Protein AF-A0A257A9F9-F1 (afdb_monomer)

Solvent-accessible surface area (backbone atoms only — not comparable to full-atom values): 8308 Å² total; per-residue (Å²): 106,74,72,60,41,47,51,29,31,54,51,18,22,45,55,13,25,46,51,36,45,37,49,52,57,56,34,72,83,46,56,71,70,56,33,52,50,53,44,54,56,48,32,52,50,51,12,49,51,42,18,52,52,44,38,58,54,46,48,53,54,50,52,53,51,47,53,56,49,24,63,77,64,76,43,86,50,80,89,34,73,66,45,52,51,50,56,50,52,43,53,54,39,18,49,33,15,18,54,24,8,38,53,25,21,46,56,29,46,55,43,40,76,69,44,61,86,72,57,8,60,56,49,15,51,53,46,30,45,50,50,28,28,51,51,20,37,69,71,31,92,91,47,22,68,65,38,11,51,51,40,29,49,50,41,52,50,46,42,50,52,39,45,57,53,55,72,76,108

Nearest PDB structures (foldseek):
  3zcj-assembly4_D  TM=2.666E-01  e=5.165E+00  Helicobacter pylori 26695

Secondary structure (DSSP, 8-state):
-HHHHHHHHHHHHHHHHHHHHHHHHHGGGS-HHHHHHHHHHHHHHHHHHHHHHHHHHHHHHHHHHHHHHHHHHTS--TTSHHHHHHHHHHHHHHHHHHHHHHHHHHHHHHHHHHSPTTHHHHHHHHHHHHHHHHHHHHH-SSSHHHHHHHHHHHHHHHHHHHHHHHHH-

Radius of gyration: 19.3 Å; Cα contacts (8 Å, |Δi|>4): 207; chains: 1; bounding box: 48×34×56 Å

Structure (mmCIF, N/CA/C/O backbone):
data_AF-A0A257A9F9-F1
#
_entry.id   AF-A0A257A9F9-F1
#
loop_
_atom_site.group_PDB
_atom_site.id
_atom_site.type_symbol
_atom_site.label_atom_id
_atom_site.label_alt_id
_atom_site.label_comp_id
_atom_site.label_asym_id
_atom_site.label_entity_id
_atom_site.label_seq_id
_atom_site.pdbx_PDB_ins_code
_atom_site.Cartn_x
_atom_site.Cartn_y
_atom_site.Cartn_z
_atom_site.occupancy
_atom_site.B_iso_or_equiv
_atom_site.auth_seq_id
_atom_site.auth_comp_id
_atom_site.auth_asym_id
_atom_site.auth_atom_id
_atom_site.pdbx_PDB_model_num
ATOM 1 N N . MET A 1 1 ? -8.512 -9.179 16.499 1.00 58.72 1 MET A N 1
ATOM 2 C CA . MET A 1 1 ? -7.277 -8.373 16.368 1.00 58.72 1 M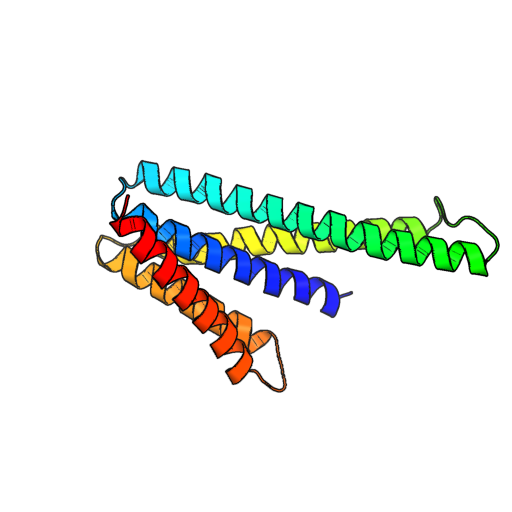ET A CA 1
ATOM 3 C C . MET A 1 1 ? -6.327 -8.886 15.285 1.00 58.72 1 MET A C 1
ATOM 5 O O . MET A 1 1 ? -6.214 -8.193 14.289 1.00 58.72 1 MET A O 1
ATOM 9 N N . ARG A 1 2 ? -5.688 -10.071 15.390 1.00 63.53 2 ARG A N 1
ATOM 10 C CA . ARG A 1 2 ? -4.713 -10.537 14.365 1.00 63.53 2 ARG A CA 1
ATOM 11 C C . ARG A 1 2 ? -5.287 -10.593 12.937 1.00 63.53 2 ARG A C 1
ATOM 13 O O . ARG A 1 2 ? -4.683 -10.047 12.025 1.00 63.53 2 ARG A O 1
ATOM 20 N N . HIS A 1 3 ? -6.479 -11.167 12.759 1.00 73.56 3 HIS A N 1
ATOM 21 C CA . HIS A 1 3 ? -7.143 -11.221 11.446 1.00 73.56 3 HIS A CA 1
ATOM 22 C C . HIS A 1 3 ? -7.585 -9.851 10.911 1.00 73.56 3 HIS A C 1
ATOM 24 O O . HIS A 1 3 ? -7.575 -9.635 9.706 1.00 73.56 3 HIS A O 1
ATOM 30 N N . GLU A 1 4 ? -7.945 -8.921 11.797 1.00 80.69 4 GLU A N 1
ATOM 31 C CA . GLU A 1 4 ? -8.391 -7.579 11.404 1.00 80.69 4 GLU A CA 1
ATOM 32 C C . GLU A 1 4 ? -7.206 -6.740 10.930 1.00 80.69 4 GLU A C 1
ATOM 34 O O . GLU A 1 4 ? -7.295 -6.108 9.891 1.00 80.69 4 GLU A O 1
ATOM 39 N N . VAL A 1 5 ? -6.074 -6.788 11.641 1.00 88.12 5 VAL A N 1
ATOM 40 C CA . VAL A 1 5 ? -4.847 -6.078 11.245 1.00 88.12 5 VAL A CA 1
ATOM 41 C C . VAL A 1 5 ? -4.277 -6.655 9.949 1.00 88.12 5 VAL A C 1
ATOM 43 O O . VAL A 1 5 ? -3.892 -5.895 9.067 1.00 88.12 5 VAL A O 1
ATOM 46 N N . LEU A 1 6 ? -4.298 -7.984 9.786 1.00 88.75 6 LEU A N 1
ATOM 47 C CA . LEU A 1 6 ? -3.850 -8.640 8.555 1.00 88.75 6 LEU A CA 1
ATOM 48 C C . LEU A 1 6 ? -4.618 -8.146 7.321 1.00 88.75 6 LEU A C 1
ATOM 50 O O . LEU A 1 6 ? -4.018 -7.967 6.268 1.00 88.75 6 LEU A O 1
ATOM 54 N N . ARG A 1 7 ? -5.924 -7.875 7.454 1.00 90.31 7 ARG A N 1
ATOM 55 C CA . ARG A 1 7 ? -6.722 -7.291 6.369 1.00 90.31 7 ARG A CA 1
ATOM 56 C C . ARG A 1 7 ? -6.163 -5.937 5.923 1.00 90.31 7 ARG A C 1
ATOM 58 O O . ARG A 1 7 ? -6.025 -5.731 4.724 1.00 90.31 7 ARG A O 1
ATOM 65 N N . TYR A 1 8 ? -5.828 -5.045 6.857 1.00 92.62 8 TYR A N 1
ATOM 66 C CA . TYR A 1 8 ? -5.242 -3.739 6.520 1.00 92.62 8 TYR A CA 1
ATOM 67 C C . TYR A 1 8 ? -3.855 -3.869 5.901 1.00 92.62 8 TYR A C 1
ATOM 69 O O . TYR A 1 8 ? -3.547 -3.119 4.988 1.00 92.62 8 TYR A O 1
ATOM 77 N N . ILE A 1 9 ? -3.055 -4.842 6.348 1.00 94.44 9 ILE A N 1
ATOM 78 C CA . ILE A 1 9 ? -1.737 -5.107 5.758 1.00 94.44 9 ILE A CA 1
ATOM 79 C C . ILE A 1 9 ? -1.878 -5.561 4.302 1.00 94.44 9 ILE A C 1
ATOM 81 O O . ILE A 1 9 ? -1.203 -5.043 3.424 1.00 94.44 9 ILE A O 1
ATOM 85 N N . ILE A 1 10 ? -2.761 -6.524 4.038 1.00 93.25 10 ILE A N 1
ATOM 86 C CA . ILE A 1 10 ? -2.976 -7.072 2.693 1.00 93.25 10 ILE A CA 1
ATOM 87 C C . ILE A 1 10 ? -3.521 -6.001 1.744 1.00 93.25 10 ILE A C 1
ATOM 89 O O . ILE A 1 10 ? -3.028 -5.864 0.624 1.00 93.25 10 ILE A O 1
ATOM 93 N N . LEU A 1 11 ? -4.538 -5.252 2.187 1.00 92.19 11 LEU A N 1
ATOM 94 C CA . LEU A 1 11 ? -5.128 -4.178 1.389 1.00 92.19 11 LEU A CA 1
ATOM 95 C C . LEU A 1 11 ? -4.102 -3.079 1.131 1.00 92.19 11 LEU A C 1
ATOM 97 O O . LEU A 1 11 ? -3.832 -2.772 -0.025 1.00 92.19 11 LEU A O 1
ATOM 101 N N . GLY A 1 12 ? -3.450 -2.579 2.182 1.00 95.38 12 GLY A N 1
ATOM 102 C CA . GLY A 1 12 ? -2.485 -1.503 2.034 1.00 95.38 12 GLY A CA 1
ATOM 103 C C . GLY A 1 12 ? -1.294 -1.891 1.170 1.00 95.38 12 GLY A C 1
ATOM 104 O O . GLY A 1 12 ? -0.930 -1.118 0.289 1.00 95.38 12 GLY A O 1
ATOM 105 N N . MET A 1 13 ? -0.749 -3.099 1.325 1.00 95.75 13 MET A N 1
ATOM 106 C CA . MET A 1 13 ? 0.324 -3.601 0.463 1.00 95.75 13 MET A CA 1
ATOM 107 C C . MET A 1 13 ? -0.090 -3.649 -1.008 1.00 95.75 13 MET A C 1
ATOM 109 O O . MET A 1 13 ? 0.682 -3.244 -1.872 1.00 95.75 13 MET A O 1
ATOM 113 N N . SER A 1 14 ? -1.314 -4.092 -1.290 1.00 94.81 14 SER A N 1
ATOM 114 C CA . SER A 1 14 ? -1.828 -4.158 -2.660 1.00 94.81 14 SER A CA 1
ATOM 115 C C . SER A 1 14 ? -2.004 -2.768 -3.263 1.00 94.81 14 SER A C 1
ATOM 117 O O . SER A 1 14 ? -1.554 -2.542 -4.382 1.00 94.81 14 SER A O 1
ATO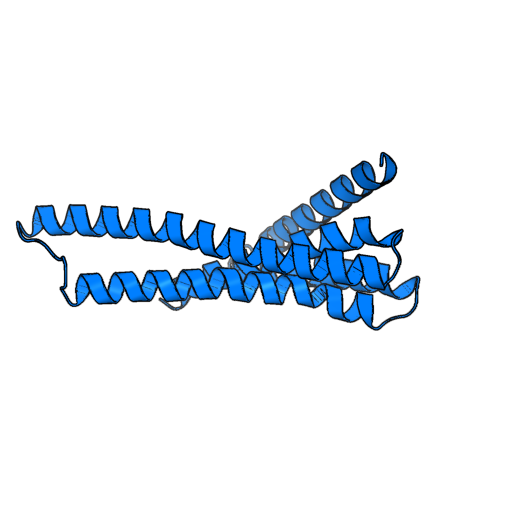M 119 N N . ASP A 1 15 ? -2.569 -1.826 -2.504 1.00 94.19 15 ASP A N 1
ATOM 120 C CA . ASP A 1 15 ? -2.723 -0.431 -2.932 1.00 94.19 15 ASP A CA 1
ATOM 121 C C . ASP A 1 15 ? -1.362 0.211 -3.225 1.00 94.19 15 ASP A C 1
ATOM 123 O O . ASP A 1 15 ? -1.190 0.887 -4.237 1.00 94.19 15 ASP A O 1
ATOM 127 N N . GLY A 1 16 ? -0.368 -0.056 -2.371 1.00 95.56 16 GLY A N 1
ATOM 128 C CA . GLY A 1 16 ? 1.000 0.421 -2.555 1.00 95.56 16 GLY A CA 1
ATOM 129 C C . GLY A 1 16 ? 1.626 -0.092 -3.847 1.00 95.56 16 GLY A C 1
ATOM 130 O O . GLY A 1 16 ? 2.192 0.691 -4.607 1.00 95.56 16 GLY A O 1
ATOM 131 N N . VAL A 1 17 ? 1.488 -1.392 -4.125 1.00 96.06 17 VAL A N 1
ATOM 132 C CA . VAL A 1 17 ? 2.017 -2.000 -5.355 1.00 96.06 17 VAL A CA 1
ATOM 133 C C . VAL A 1 17 ? 1.290 -1.479 -6.596 1.00 96.06 17 VAL A C 1
ATOM 135 O O . VAL A 1 17 ? 1.946 -1.187 -7.592 1.00 96.06 17 VAL A O 1
ATOM 138 N N . LEU A 1 18 ? -0.040 -1.329 -6.550 1.00 94.75 18 LEU A N 1
ATOM 139 C CA . LEU A 1 18 ? -0.820 -0.756 -7.655 1.00 94.75 18 LEU A CA 1
ATOM 140 C C . LEU A 1 18 ? -0.374 0.674 -7.967 1.00 94.75 18 LEU A C 1
ATOM 142 O O . LEU A 1 18 ? -0.158 1.018 -9.128 1.00 94.75 18 LEU A O 1
ATOM 146 N N . PHE A 1 19 ? -0.192 1.488 -6.929 1.00 93.75 19 PHE A N 1
ATOM 147 C CA . PHE A 1 19 ? 0.248 2.868 -7.074 1.00 93.75 19 PHE A CA 1
ATOM 148 C C . PHE A 1 19 ? 1.675 2.952 -7.638 1.00 93.75 19 PHE A C 1
ATOM 150 O O . PHE A 1 19 ? 1.925 3.690 -8.590 1.00 93.75 19 PHE A O 1
ATOM 157 N N . ALA A 1 20 ? 2.597 2.140 -7.113 1.00 92.69 20 ALA A N 1
ATOM 158 C CA . ALA A 1 20 ? 3.963 2.026 -7.624 1.00 92.69 20 ALA A CA 1
ATOM 159 C C . ALA A 1 20 ? 4.018 1.585 -9.091 1.00 92.69 20 ALA A C 1
ATOM 161 O O . ALA A 1 20 ? 4.798 2.129 -9.864 1.00 92.69 20 ALA A O 1
ATOM 162 N N . LEU A 1 21 ? 3.179 0.629 -9.489 1.00 92.31 21 LEU A N 1
ATOM 163 C CA . LEU A 1 21 ? 3.090 0.168 -10.872 1.00 92.31 21 LEU A CA 1
ATOM 164 C C . LEU A 1 21 ? 2.612 1.283 -11.815 1.00 92.31 21 LEU A C 1
ATOM 166 O O . LEU A 1 21 ? 3.160 1.419 -12.907 1.00 92.31 21 LEU A O 1
ATOM 170 N N . GLY A 1 22 ? 1.664 2.119 -11.378 1.00 90.88 22 GLY A N 1
ATOM 171 C CA . GLY A 1 22 ? 1.269 3.320 -12.114 1.00 90.88 22 GLY A CA 1
ATOM 172 C C . GLY A 1 22 ? 2.432 4.302 -12.292 1.00 90.88 22 GLY A C 1
ATOM 173 O O . GLY A 1 22 ? 2.740 4.690 -13.416 1.00 90.88 22 GLY A O 1
ATOM 174 N N . ILE A 1 23 ? 3.132 4.656 -11.205 1.00 90.25 23 ILE A N 1
ATOM 175 C CA . ILE A 1 23 ? 4.295 5.559 -11.286 1.00 90.25 23 ILE A CA 1
ATOM 176 C C . ILE A 1 23 ? 5.354 4.994 -12.231 1.00 90.25 23 ILE A C 1
ATOM 178 O O . ILE A 1 23 ? 5.835 5.720 -13.096 1.00 90.25 23 ILE A O 1
ATOM 182 N N . LEU A 1 24 ? 5.691 3.707 -12.089 1.00 88.94 24 LEU A N 1
ATOM 183 C CA . LEU A 1 24 ? 6.740 3.052 -12.867 1.00 88.94 24 LEU A CA 1
ATOM 184 C C . LEU A 1 24 ? 6.535 3.277 -14.364 1.00 88.94 24 LEU A C 1
ATOM 186 O O . LEU A 1 24 ? 7.468 3.695 -15.045 1.00 88.94 24 LEU A O 1
ATOM 190 N N . LEU A 1 25 ? 5.308 3.076 -14.845 1.00 88.25 25 LEU A N 1
ATOM 191 C CA . LEU A 1 25 ? 4.957 3.220 -16.256 1.00 88.25 25 LEU A CA 1
ATOM 192 C C . LEU A 1 25 ? 5.053 4.658 -16.763 1.00 88.25 25 LEU A C 1
ATOM 194 O O . LEU A 1 25 ? 5.504 4.861 -17.886 1.00 88.25 25 LEU A O 1
ATOM 198 N N . VAL A 1 26 ? 4.687 5.648 -15.945 1.00 84.75 26 VAL A N 1
ATOM 199 C CA . VAL A 1 26 ? 4.846 7.070 -16.305 1.00 84.75 26 VAL A CA 1
ATOM 200 C C . VAL A 1 26 ? 6.323 7.462 -16.322 1.00 84.75 26 VAL A C 1
ATOM 202 O O . VAL A 1 26 ? 6.778 8.180 -17.207 1.00 84.75 26 VAL A O 1
ATOM 205 N N . THR A 1 27 ? 7.102 6.963 -15.363 1.00 84.81 27 THR A N 1
ATOM 206 C CA . THR A 1 27 ? 8.508 7.350 -15.191 1.00 84.81 27 THR A CA 1
ATOM 207 C C . THR A 1 27 ? 9.471 6.712 -16.193 1.00 84.81 27 THR A C 1
ATOM 209 O O . THR A 1 27 ? 10.658 7.026 -16.158 1.00 84.81 27 THR A O 1
ATOM 212 N N . LEU A 1 28 ? 8.996 5.855 -17.107 1.00 81.06 28 LEU A N 1
ATOM 213 C CA . LEU A 1 28 ? 9.829 5.248 -18.156 1.00 81.06 28 LEU A CA 1
ATOM 214 C C . LEU A 1 28 ? 10.494 6.285 -19.069 1.00 81.06 28 LEU A C 1
ATOM 216 O O . LEU A 1 28 ? 11.580 6.031 -19.582 1.00 81.06 28 LEU A O 1
ATOM 220 N N . SER A 1 29 ? 9.851 7.438 -19.247 1.00 78.88 29 SER A N 1
ATOM 221 C CA . SER A 1 29 ? 10.334 8.537 -20.089 1.00 78.88 29 SER A CA 1
ATOM 222 C C . SER A 1 29 ? 11.088 9.615 -19.300 1.00 78.88 29 SER A C 1
ATOM 224 O O . SER A 1 29 ? 11.487 10.623 -19.876 1.00 78.88 29 SER A O 1
ATOM 226 N N . PHE A 1 30 ? 11.240 9.455 -17.980 1.00 83.06 30 PHE A N 1
ATOM 227 C CA . PHE A 1 30 ? 11.808 10.478 -17.096 1.00 83.06 30 PHE A CA 1
ATOM 228 C C . PHE A 1 30 ? 13.295 10.237 -16.837 1.00 83.06 30 PHE A C 1
ATOM 230 O O . PHE A 1 30 ? 13.793 9.112 -16.923 1.00 83.06 30 PHE A O 1
ATOM 237 N N . SER A 1 31 ? 14.012 11.290 -16.432 1.00 84.88 31 SER A N 1
ATOM 238 C CA . SER A 1 31 ? 15.340 11.105 -15.846 1.00 84.88 31 SER A CA 1
ATOM 239 C C . SER A 1 31 ? 15.244 10.349 -14.513 1.00 84.88 31 SER A C 1
ATOM 241 O O . SER A 1 31 ? 14.234 10.404 -13.806 1.00 84.88 31 SER A O 1
ATOM 243 N N . VAL A 1 32 ? 16.328 9.677 -14.108 1.00 82.00 32 VAL A N 1
ATOM 244 C CA . VAL A 1 32 ? 16.370 8.913 -12.845 1.00 82.00 32 VAL A CA 1
ATOM 245 C C . VAL A 1 32 ? 16.003 9.790 -11.642 1.00 82.00 32 VAL A C 1
ATOM 247 O O . VAL A 1 32 ? 15.269 9.358 -10.755 1.00 82.00 32 VAL A O 1
ATOM 250 N N . GLN A 1 33 ? 16.469 11.041 -11.611 1.00 85.19 33 GLN A N 1
ATOM 251 C CA . GLN A 1 33 ? 16.206 11.946 -10.493 1.00 85.19 33 GLN A CA 1
ATOM 252 C C . GLN A 1 33 ? 14.728 12.358 -10.411 1.00 85.19 33 GLN A C 1
ATOM 254 O O . GLN A 1 33 ? 14.176 12.456 -9.313 1.00 85.19 33 GLN A O 1
ATOM 259 N N . GLU A 1 34 ? 14.078 12.588 -11.551 1.00 88.62 34 GLU A N 1
ATOM 260 C CA . GLU A 1 34 ? 12.642 12.878 -11.622 1.00 88.62 34 GLU A CA 1
ATOM 261 C C . GLU A 1 34 ? 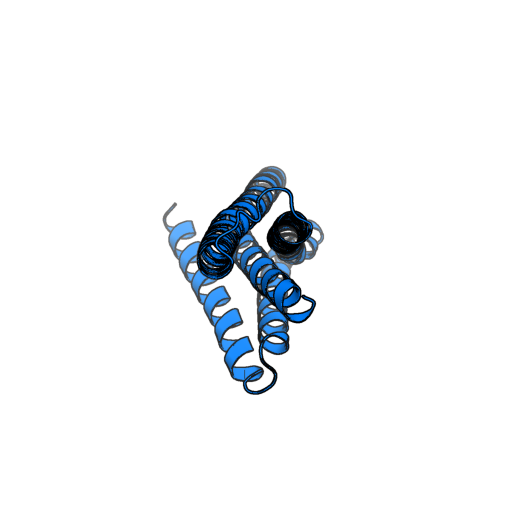11.811 11.655 -11.237 1.00 88.62 34 GLU A C 1
ATOM 263 O O . GLU A 1 34 ? 10.875 11.780 -10.447 1.00 88.62 34 GLU A O 1
ATOM 268 N N . ALA A 1 35 ? 12.206 10.467 -11.705 1.00 86.38 35 ALA A N 1
ATOM 269 C CA . ALA A 1 35 ? 11.563 9.209 -11.348 1.00 86.38 35 ALA A CA 1
ATOM 270 C C . ALA A 1 35 ? 11.605 8.958 -9.832 1.00 86.38 35 ALA A C 1
ATOM 272 O O . ALA A 1 35 ? 10.577 8.648 -9.233 1.00 86.38 35 ALA A O 1
ATOM 273 N N . VAL A 1 36 ? 12.756 9.170 -9.180 1.00 87.50 36 VAL A N 1
ATOM 274 C CA . VAL A 1 36 ? 12.889 9.037 -7.716 1.00 87.50 36 VAL A CA 1
ATOM 275 C C . VAL A 1 36 ? 11.984 10.028 -6.978 1.00 87.50 36 VAL A C 1
ATOM 277 O O . VAL A 1 36 ? 11.301 9.644 -6.027 1.00 87.50 36 VAL A O 1
ATOM 280 N N . LYS A 1 37 ? 11.938 11.296 -7.410 1.00 90.31 37 LYS A N 1
ATOM 281 C CA . LYS A 1 37 ? 11.078 12.320 -6.789 1.00 90.31 37 LYS A CA 1
ATOM 282 C C . LYS A 1 37 ? 9.596 11.966 -6.922 1.00 90.31 37 LYS A C 1
ATOM 284 O O . LYS A 1 37 ? 8.875 12.011 -5.924 1.00 90.31 37 LYS A O 1
ATOM 289 N N . ALA A 1 38 ? 9.163 11.582 -8.124 1.00 90.69 38 ALA A N 1
ATOM 290 C CA . ALA A 1 38 ? 7.793 11.152 -8.393 1.00 90.69 38 ALA A CA 1
ATOM 291 C C . ALA A 1 38 ? 7.425 9.919 -7.557 1.00 90.69 38 ALA A C 1
ATOM 293 O O . ALA A 1 38 ? 6.347 9.867 -6.965 1.00 90.69 38 ALA A O 1
ATOM 294 N N . TRP A 1 39 ? 8.353 8.969 -7.432 1.00 91.31 39 TRP A N 1
ATOM 295 C CA . TRP A 1 39 ? 8.150 7.755 -6.655 1.00 91.31 39 TRP A CA 1
ATOM 296 C C . TRP A 1 39 ? 7.986 8.026 -5.165 1.00 91.31 39 TRP A C 1
ATOM 298 O O . TRP A 1 39 ? 6.998 7.600 -4.570 1.00 91.31 39 TRP A O 1
ATOM 308 N N . ILE A 1 40 ? 8.931 8.744 -4.550 1.00 91.50 40 ILE A N 1
ATOM 309 C CA . ILE A 1 40 ? 8.886 9.045 -3.114 1.00 91.50 40 ILE A CA 1
ATOM 310 C C . ILE A 1 40 ? 7.645 9.878 -2.800 1.00 91.50 40 ILE A C 1
ATOM 312 O O . ILE A 1 40 ? 6.884 9.518 -1.902 1.00 91.50 40 ILE A O 1
ATOM 316 N N . GLY A 1 41 ? 7.415 10.956 -3.556 1.00 93.19 41 GLY A N 1
ATOM 317 C CA . GLY A 1 41 ? 6.254 11.822 -3.360 1.00 93.19 41 GLY A CA 1
ATOM 318 C C . GLY A 1 41 ? 4.948 11.046 -3.491 1.00 93.19 41 GLY A C 1
ATOM 319 O O . GLY A 1 41 ? 4.077 11.126 -2.624 1.00 93.19 41 GLY A O 1
ATOM 320 N N . GLY A 1 42 ? 4.844 10.232 -4.536 1.00 93.06 42 GLY A N 1
ATOM 321 C CA . GLY A 1 42 ? 3.669 9.432 -4.813 1.00 93.06 42 GLY A CA 1
ATOM 322 C C . GLY A 1 42 ? 3.404 8.344 -3.766 1.00 93.06 42 GLY A C 1
ATOM 323 O O . GLY A 1 42 ? 2.318 8.305 -3.192 1.00 93.06 42 GLY A O 1
ATOM 324 N N . VAL A 1 43 ? 4.384 7.487 -3.464 1.00 94.62 43 VAL A N 1
ATOM 325 C CA . VAL A 1 43 ? 4.211 6.373 -2.513 1.00 94.62 43 VAL A CA 1
ATOM 326 C C . VAL A 1 43 ? 3.941 6.877 -1.093 1.00 94.62 43 VAL A C 1
ATOM 328 O O . VAL A 1 43 ? 3.073 6.332 -0.407 1.00 94.62 43 VAL A O 1
ATOM 331 N N . VAL A 1 44 ? 4.616 7.947 -0.654 1.00 95.94 44 VAL A N 1
ATOM 332 C CA . VAL A 1 44 ? 4.341 8.566 0.654 1.00 95.94 44 VAL A CA 1
ATOM 333 C C . VAL A 1 44 ? 2.923 9.133 0.695 1.00 95.94 44 VAL A C 1
ATOM 335 O O . VAL A 1 44 ? 2.191 8.888 1.656 1.00 95.94 44 VAL A O 1
ATOM 338 N N . THR A 1 45 ? 2.496 9.825 -0.363 1.00 96.69 45 THR A N 1
ATOM 339 C CA . THR A 1 45 ? 1.137 10.382 -0.452 1.00 96.69 45 THR A CA 1
ATOM 340 C C . THR A 1 45 ? 0.075 9.281 -0.455 1.00 96.69 45 THR A C 1
ATOM 342 O O . THR A 1 45 ? -0.938 9.399 0.240 1.00 96.69 45 THR A O 1
ATOM 345 N N . ALA A 1 46 ? 0.314 8.177 -1.168 1.00 95.75 46 ALA A N 1
ATOM 346 C CA . ALA A 1 46 ? -0.575 7.020 -1.192 1.00 95.75 46 ALA A CA 1
ATOM 347 C C . ALA A 1 46 ? -0.715 6.387 0.201 1.00 95.75 46 ALA A C 1
ATOM 349 O O . ALA A 1 46 ? -1.826 6.125 0.664 1.00 95.75 46 ALA A O 1
ATOM 350 N N . ALA A 1 47 ? 0.394 6.206 0.920 1.00 97.25 47 ALA A N 1
ATOM 351 C CA . ALA A 1 47 ? 0.372 5.644 2.265 1.00 97.25 47 ALA A CA 1
ATOM 352 C C . ALA A 1 47 ? -0.336 6.531 3.291 1.00 97.25 47 ALA A C 1
ATOM 354 O O . ALA A 1 47 ? -1.066 6.024 4.151 1.00 97.25 47 ALA A O 1
ATOM 355 N N . LEU A 1 48 ? -0.153 7.850 3.203 1.00 97.56 48 LEU A N 1
ATOM 356 C CA . LEU A 1 48 ? -0.884 8.794 4.043 1.00 97.56 48 LEU A CA 1
ATOM 357 C C . LEU A 1 48 ? -2.376 8.748 3.720 1.00 97.56 48 LEU A C 1
ATOM 359 O O . LEU A 1 48 ? -3.181 8.578 4.633 1.00 97.56 48 LEU A O 1
ATOM 363 N N . THR A 1 49 ? -2.745 8.798 2.439 1.00 96.44 49 THR A N 1
ATOM 364 C CA . THR A 1 49 ? -4.144 8.700 1.997 1.00 96.44 49 THR A CA 1
ATOM 365 C C . THR A 1 49 ? -4.804 7.424 2.516 1.00 96.44 49 THR A C 1
ATOM 367 O O . THR A 1 49 ? -5.903 7.486 3.068 1.00 96.44 49 THR A O 1
ATOM 370 N N . ASN A 1 50 ? -4.115 6.281 2.449 1.00 95.50 50 ASN A N 1
ATOM 371 C CA . ASN A 1 50 ? -4.657 5.026 2.965 1.00 95.50 50 ASN A CA 1
ATOM 372 C C . ASN A 1 50 ? -4.755 5.008 4.502 1.00 95.50 50 ASN A C 1
ATOM 374 O O . ASN A 1 50 ? -5.728 4.511 5.068 1.00 95.50 50 ASN A O 1
ATOM 378 N N . SER A 1 51 ? -3.788 5.614 5.198 1.00 96.12 51 SER A N 1
ATOM 379 C CA . SER A 1 51 ? -3.832 5.786 6.659 1.00 96.12 51 SER A CA 1
ATOM 380 C C . SER A 1 51 ? -5.031 6.628 7.095 1.00 96.12 51 SER A C 1
ATOM 382 O O . SER A 1 51 ? -5.776 6.231 7.992 1.00 96.12 51 SER A O 1
ATOM 384 N N . TYR A 1 52 ? -5.242 7.778 6.450 1.00 96.56 52 TYR A N 1
ATOM 385 C CA . TYR A 1 52 ? -6.376 8.656 6.726 1.00 96.56 52 TYR A CA 1
ATOM 386 C C . TYR A 1 52 ? -7.702 7.980 6.371 1.00 96.56 52 TYR A C 1
ATOM 388 O O . TYR A 1 52 ? -8.628 8.010 7.181 1.00 96.56 52 TYR A O 1
ATOM 396 N N . GLY A 1 53 ? -7.780 7.300 5.224 1.00 94.94 53 GLY A N 1
ATOM 397 C CA . GLY A 1 53 ? -8.954 6.520 4.830 1.00 94.94 53 GLY A CA 1
ATOM 398 C C . GLY A 1 53 ? -9.315 5.460 5.872 1.00 94.94 53 GLY A C 1
ATOM 399 O O . GLY A 1 53 ? -10.457 5.401 6.335 1.00 94.94 53 GLY A O 1
ATOM 400 N N . ALA A 1 54 ? -8.326 4.688 6.331 1.00 94.31 54 ALA A N 1
ATOM 401 C CA . ALA A 1 54 ? -8.507 3.716 7.404 1.00 94.31 54 ALA A CA 1
ATOM 402 C C . ALA A 1 54 ? -8.924 4.379 8.727 1.00 94.31 54 ALA A C 1
ATOM 404 O O . ALA A 1 54 ? -9.768 3.833 9.435 1.00 94.31 54 ALA A O 1
ATOM 405 N N . TYR A 1 55 ? -8.374 5.551 9.057 1.00 95.81 55 TYR A N 1
ATOM 406 C CA . TYR A 1 55 ? -8.702 6.277 10.284 1.00 95.81 55 TYR A CA 1
ATOM 407 C C . TYR A 1 55 ? -10.160 6.722 10.302 1.00 95.81 55 TYR A C 1
ATOM 409 O O . TYR A 1 55 ? -10.865 6.425 11.264 1.00 95.81 55 TYR A O 1
ATOM 417 N N . PHE A 1 56 ? -10.625 7.402 9.252 1.00 95.06 56 PHE A N 1
ATOM 418 C CA . PHE A 1 56 ? -11.998 7.904 9.187 1.00 95.06 56 PHE A CA 1
ATOM 419 C C . PHE A 1 56 ? -13.020 6.765 9.139 1.00 95.06 56 PHE A C 1
ATOM 421 O O . PHE A 1 56 ? -14.023 6.807 9.858 1.00 95.06 56 PHE A O 1
ATOM 428 N N . ALA A 1 57 ? -12.740 5.715 8.362 1.00 92.75 57 ALA A N 1
ATOM 429 C CA . ALA A 1 57 ? -13.595 4.536 8.313 1.00 92.75 57 ALA A CA 1
ATOM 430 C C . ALA A 1 57 ? -13.673 3.852 9.686 1.00 92.75 57 ALA A C 1
ATOM 432 O O . ALA A 1 57 ? -14.754 3.657 10.229 1.00 92.75 57 ALA A O 1
ATOM 433 N N . GLU A 1 58 ? -12.534 3.531 10.298 1.00 93.00 58 GLU A N 1
ATOM 434 C CA . GLU A 1 58 ? -12.521 2.785 11.556 1.00 93.00 58 GLU A CA 1
ATOM 435 C C . GLU A 1 58 ? -13.071 3.603 12.729 1.00 93.00 58 GLU A C 1
ATOM 437 O O . GLU A 1 58 ? -13.819 3.083 13.557 1.00 93.00 58 GLU A O 1
ATOM 442 N N . ARG A 1 59 ? -12.729 4.894 12.796 1.00 92.44 59 ARG A N 1
ATOM 443 C CA . ARG A 1 59 ? -13.209 5.787 13.850 1.00 92.44 59 ARG A CA 1
ATOM 444 C C . ARG A 1 59 ? -14.726 5.926 13.812 1.00 92.44 59 ARG A C 1
ATOM 446 O O . ARG A 1 59 ? -15.345 5.808 14.862 1.00 92.44 59 ARG A O 1
ATOM 453 N N . SER A 1 60 ? -15.316 6.122 12.632 1.00 92.81 60 SER A N 1
ATOM 454 C CA . SER A 1 60 ? -16.773 6.243 12.499 1.00 92.81 60 SER A CA 1
ATOM 455 C C . SER A 1 60 ? -17.504 4.959 12.909 1.00 92.81 60 SER A C 1
ATOM 457 O O . SER A 1 60 ? -18.477 5.026 13.660 1.00 92.81 60 SER A O 1
ATOM 459 N N . PHE A 1 61 ? -17.001 3.782 12.512 1.00 91.62 61 PHE A N 1
ATOM 460 C CA . PHE A 1 61 ? -17.571 2.498 12.936 1.00 91.62 61 PHE A CA 1
ATOM 461 C C . PHE A 1 61 ? -17.484 2.279 14.450 1.00 91.62 61 PHE A C 1
ATOM 463 O O . PHE A 1 61 ? -18.455 1.852 15.078 1.00 91.62 61 PHE A O 1
ATOM 470 N N . GLU A 1 62 ? -16.331 2.558 15.053 1.00 91.06 62 GLU A N 1
ATOM 471 C CA . GLU A 1 62 ? -16.136 2.353 16.485 1.00 91.06 62 GLU A CA 1
ATOM 472 C C . GLU A 1 62 ? -16.880 3.396 17.339 1.00 91.06 62 GLU A C 1
ATOM 474 O O . GLU A 1 62 ? -17.416 3.040 18.388 1.00 91.06 62 GLU A O 1
ATOM 479 N N . GLU A 1 63 ? -16.992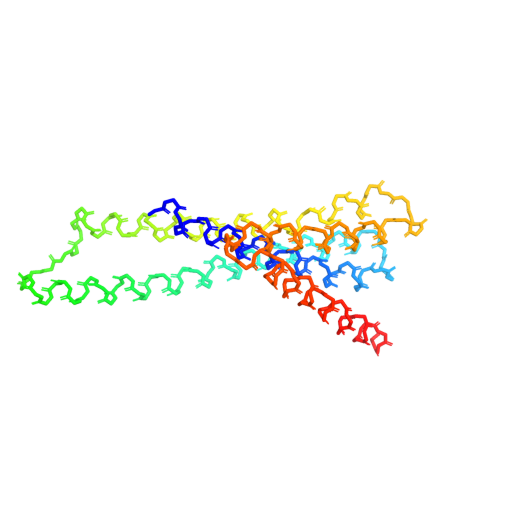 4.651 16.893 1.00 90.25 63 GLU A N 1
ATOM 480 C CA . GLU A 1 63 ? -17.827 5.669 17.550 1.00 90.25 63 GLU A CA 1
ATOM 481 C C . GLU A 1 63 ? -19.313 5.286 17.500 1.00 90.25 63 GLU A C 1
ATOM 483 O O . GLU A 1 63 ? -19.986 5.329 18.531 1.00 90.25 63 GLU A O 1
ATOM 488 N N . ALA A 1 64 ? -19.811 4.809 16.354 1.00 91.94 64 ALA A N 1
ATOM 489 C CA . ALA A 1 64 ? -21.179 4.301 16.237 1.00 91.94 64 ALA A CA 1
ATOM 490 C C . ALA A 1 64 ? -21.423 3.098 17.164 1.00 91.94 64 ALA A C 1
ATOM 492 O O . ALA A 1 64 ? -22.448 3.014 17.844 1.00 91.94 64 ALA A O 1
ATOM 493 N N . ARG A 1 65 ? -20.455 2.178 17.251 1.00 91.88 65 ARG A N 1
ATOM 494 C CA . ARG A 1 65 ? -20.526 1.023 18.153 1.00 91.88 65 ARG A CA 1
ATOM 495 C C . ARG A 1 65 ? -20.548 1.439 19.623 1.00 91.88 65 ARG A C 1
ATOM 497 O O . ARG A 1 65 ? -21.319 0.873 20.399 1.00 91.88 65 ARG A O 1
ATOM 504 N N . LEU A 1 66 ? -19.706 2.397 20.011 1.00 91.00 66 LEU A N 1
ATOM 505 C CA . LEU A 1 66 ? -19.683 2.935 21.369 1.00 91.00 66 LEU A CA 1
ATOM 506 C C . LEU A 1 66 ? -21.004 3.621 21.705 1.00 91.00 66 LEU A C 1
ATOM 508 O O . LEU A 1 66 ? -21.550 3.339 22.764 1.00 91.00 66 LEU A O 1
ATOM 512 N N . TYR A 1 67 ? -21.553 4.425 20.794 1.00 92.50 67 TYR A N 1
ATOM 513 C CA . TYR A 1 67 ? -22.845 5.086 20.980 1.00 92.50 67 TYR A CA 1
ATOM 514 C C . TYR A 1 67 ? -23.975 4.084 21.255 1.00 92.50 67 TYR A C 1
ATOM 516 O O . TYR A 1 67 ? -24.741 4.241 22.207 1.00 92.50 67 TYR A O 1
ATOM 524 N N . VAL A 1 68 ? -24.051 3.005 20.467 1.00 94.31 68 VAL A N 1
ATOM 525 C CA . VAL A 1 68 ? -25.035 1.937 20.694 1.00 94.31 68 VAL A CA 1
ATOM 526 C C . VAL A 1 68 ? -24.837 1.306 22.073 1.00 94.31 68 VAL A C 1
ATOM 528 O O . VAL A 1 68 ? -25.812 1.098 22.793 1.00 94.31 68 VAL A O 1
ATOM 531 N N . LEU A 1 69 ? -23.595 1.030 22.474 1.00 93.25 69 LEU A N 1
ATOM 532 C CA . LEU A 1 69 ? -23.299 0.413 23.767 1.00 93.25 69 LEU A CA 1
ATOM 533 C C . LEU A 1 69 ? -23.611 1.344 24.952 1.00 93.25 69 LEU A C 1
ATOM 535 O O . LEU A 1 69 ? -24.183 0.891 25.939 1.00 93.25 69 LEU A O 1
ATOM 539 N N . GLU A 1 70 ? -23.299 2.637 24.843 1.00 93.81 70 GLU A N 1
ATOM 540 C CA . GLU A 1 70 ? -23.653 3.658 25.839 1.00 93.81 70 GLU A CA 1
ATOM 541 C C . GLU A 1 70 ? -25.167 3.722 26.056 1.00 93.81 70 GLU A C 1
ATOM 543 O O . GLU A 1 70 ? -25.624 3.791 27.198 1.00 93.81 70 GLU A O 1
ATOM 548 N N . ARG A 1 71 ? -25.949 3.623 24.972 1.00 94.38 71 ARG A N 1
ATOM 549 C CA . ARG A 1 71 ? -27.416 3.601 25.029 1.00 94.38 71 ARG A CA 1
ATOM 550 C C . ARG A 1 71 ? -27.958 2.397 25.799 1.00 94.38 71 ARG A C 1
ATOM 552 O O . ARG A 1 71 ? -28.873 2.560 26.595 1.00 94.38 71 ARG A O 1
ATOM 559 N N . HIS A 1 72 ? -27.385 1.210 25.593 1.00 94.56 72 HIS A N 1
ATOM 560 C CA . HIS A 1 72 ? -27.802 -0.005 26.305 1.00 94.56 72 HIS A CA 1
ATOM 561 C C . HIS A 1 72 ? -27.372 -0.005 27.777 1.00 94.56 72 HIS A C 1
ATOM 563 O O . HIS A 1 72 ? -28.061 -0.572 28.618 1.00 94.56 72 HIS A O 1
ATOM 569 N N . LEU A 1 73 ? -26.241 0.628 28.096 1.00 93.44 73 LEU A N 1
ATOM 570 C CA . LEU A 1 73 ? -25.724 0.721 29.464 1.00 93.44 73 LEU A CA 1
ATOM 571 C C . LEU A 1 73 ? -26.294 1.908 30.251 1.00 93.44 73 LEU A C 1
ATOM 573 O O . LEU A 1 73 ? -26.009 2.020 31.443 1.00 93.44 73 LEU A O 1
ATOM 577 N N . LEU A 1 74 ? -27.034 2.809 29.591 1.00 93.75 74 LEU A N 1
ATOM 578 C CA . LEU A 1 74 ? -27.505 4.089 30.139 1.00 93.75 74 LEU A CA 1
ATOM 579 C C . LEU A 1 74 ? -26.376 4.900 30.804 1.00 93.75 74 LEU A C 1
ATOM 581 O O . LEU A 1 74 ? -26.592 5.652 31.753 1.00 93.75 74 LEU A O 1
ATOM 585 N N . ARG A 1 75 ? -25.142 4.730 30.318 1.00 90.62 75 ARG A N 1
ATOM 586 C CA . ARG A 1 75 ? -23.934 5.317 30.902 1.00 90.62 75 ARG A CA 1
ATOM 587 C C . ARG A 1 75 ? -22.925 5.632 29.812 1.00 90.62 75 ARG A C 1
ATOM 589 O O . ARG A 1 75 ? -22.676 4.806 28.938 1.00 90.62 75 ARG A O 1
ATOM 596 N N . SER A 1 76 ? -22.284 6.798 29.913 1.00 89.69 76 SER A N 1
ATOM 597 C CA . SER A 1 76 ? -21.185 7.136 29.009 1.00 89.69 76 SER A CA 1
ATOM 598 C C . SER A 1 76 ? -19.961 6.254 29.264 1.00 89.69 76 SER A C 1
ATOM 600 O O . SER A 1 76 ? -19.543 6.024 30.401 1.00 89.69 76 SER A O 1
ATOM 602 N N . LEU A 1 77 ? -19.367 5.790 28.171 1.00 88.88 77 LEU A N 1
ATOM 603 C CA . LEU A 1 77 ? -18.138 5.016 28.111 1.00 88.88 77 LEU A CA 1
ATOM 604 C C . LEU A 1 77 ? -16.916 5.895 27.836 1.00 88.88 77 LEU A C 1
ATOM 606 O O . LEU A 1 77 ? -15.795 5.377 27.746 1.00 88.88 77 LEU A O 1
ATOM 610 N N . LYS A 1 78 ? -17.088 7.215 27.723 1.00 87.44 78 LYS A N 1
ATOM 611 C CA . LYS A 1 78 ? -15.987 8.157 27.514 1.00 87.44 78 LYS A CA 1
ATOM 612 C C . LYS A 1 78 ? -14.965 8.047 28.649 1.00 87.44 78 LYS A C 1
ATOM 614 O O . LYS A 1 78 ? -15.307 8.023 29.825 1.00 87.44 78 LYS A O 1
ATOM 619 N N . GLY A 1 79 ? -13.688 7.931 28.288 1.00 87.06 79 GLY A N 1
ATOM 620 C CA . GLY A 1 79 ? -12.588 7.809 29.254 1.00 87.06 79 GLY A CA 1
ATOM 621 C C . GLY A 1 79 ? -12.440 6.430 29.911 1.00 87.06 79 GLY A C 1
ATOM 622 O O . GLY A 1 79 ? -11.453 6.199 30.612 1.00 87.06 79 GLY A O 1
ATOM 623 N N . THR A 1 80 ? -13.350 5.486 29.651 1.00 92.31 80 THR A N 1
ATOM 624 C CA . THR A 1 80 ? -13.243 4.115 30.171 1.00 92.31 80 THR A CA 1
ATOM 625 C C . THR A 1 80 ? -12.134 3.317 29.480 1.00 92.31 80 THR A C 1
ATOM 627 O O . THR A 1 80 ? -11.633 3.672 28.409 1.00 92.31 80 THR A O 1
ATOM 630 N N . ILE A 1 81 ? -11.783 2.167 30.066 1.00 90.94 81 ILE A N 1
ATOM 631 C CA . ILE A 1 81 ? -10.853 1.200 29.463 1.00 90.94 81 ILE A CA 1
ATOM 632 C C . ILE A 1 81 ? -11.349 0.749 28.079 1.00 90.94 81 ILE A C 1
ATOM 634 O O . ILE A 1 81 ? -10.533 0.519 27.187 1.00 90.94 81 ILE A O 1
ATOM 638 N N . ILE A 1 82 ? -12.669 0.660 27.877 1.00 88.50 82 ILE A N 1
ATOM 639 C CA . ILE A 1 82 ? -13.275 0.284 26.593 1.00 88.50 82 ILE A CA 1
ATOM 640 C C . ILE A 1 82 ? -12.941 1.341 25.536 1.00 88.50 82 ILE A C 1
ATOM 642 O O . ILE A 1 82 ? -12.358 1.006 24.506 1.00 88.50 82 ILE A O 1
ATOM 646 N N . SER A 1 83 ? -13.197 2.617 25.837 1.00 89.75 83 SER A N 1
ATOM 647 C CA . SER A 1 83 ? -12.870 3.739 24.948 1.00 89.75 83 SER A CA 1
ATOM 648 C C . SER A 1 83 ? -11.371 3.797 24.613 1.00 89.75 83 SER A C 1
ATOM 650 O O . SER A 1 83 ? -11.001 3.902 23.441 1.00 89.75 83 SER A O 1
ATOM 652 N N . LYS A 1 84 ? -10.488 3.621 25.609 1.00 90.75 84 LYS A N 1
ATOM 653 C CA . LYS A 1 84 ? -9.029 3.591 25.387 1.00 90.75 84 LYS A CA 1
ATOM 654 C C . LYS A 1 84 ? -8.594 2.424 24.492 1.00 90.75 84 LYS A C 1
ATOM 656 O O . LYS A 1 84 ? -7.778 2.614 23.589 1.00 90.75 84 LYS A O 1
ATOM 661 N N . LYS A 1 85 ? -9.143 1.222 24.707 1.00 89.88 85 LYS A N 1
ATOM 662 C CA . LYS A 1 85 ? -8.851 0.041 23.874 1.00 89.88 85 LYS A CA 1
ATOM 663 C C . LYS A 1 85 ? -9.318 0.235 22.433 1.00 89.88 85 LYS A C 1
ATOM 665 O O . LYS A 1 85 ? -8.603 -0.160 21.516 1.00 89.88 85 LYS A O 1
ATOM 670 N N . THR A 1 86 ? -10.478 0.851 22.230 1.00 89.19 86 THR A N 1
ATOM 671 C CA . THR A 1 86 ? -10.990 1.194 20.900 1.00 89.19 86 THR A CA 1
ATOM 672 C C . THR A 1 86 ? -10.060 2.172 20.177 1.00 89.19 86 THR A C 1
ATOM 674 O O . THR A 1 86 ? -9.614 1.874 19.070 1.00 89.19 86 THR A O 1
ATOM 677 N N . ALA A 1 87 ? -9.652 3.269 20.823 1.00 90.62 87 ALA A N 1
ATOM 678 C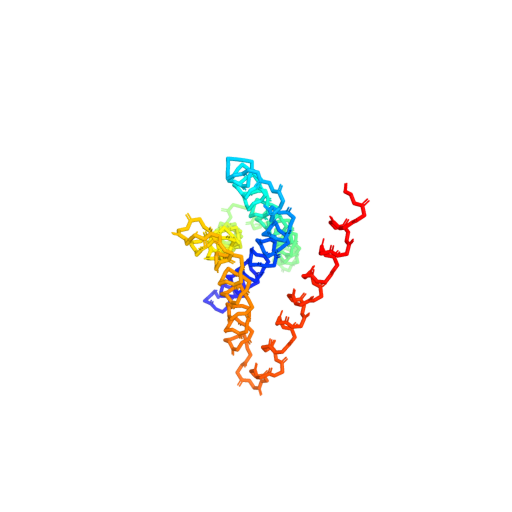 CA . ALA A 1 87 ? -8.718 4.229 20.225 1.00 90.62 87 ALA A CA 1
ATOM 679 C C . ALA A 1 87 ? -7.366 3.589 19.851 1.00 90.62 87 ALA A C 1
ATOM 681 O O . ALA A 1 87 ? -6.801 3.877 18.793 1.00 90.62 87 ALA A O 1
ATOM 682 N N . PHE A 1 88 ? -6.858 2.680 20.689 1.00 92.38 88 PHE A N 1
ATOM 683 C CA . PHE A 1 88 ? -5.636 1.935 20.389 1.00 92.38 88 PHE A CA 1
ATOM 684 C C . PHE A 1 88 ? -5.797 1.020 19.166 1.00 92.38 88 PHE A C 1
ATOM 686 O O . PHE A 1 88 ? -4.927 1.008 18.296 1.00 92.38 88 PHE A O 1
ATOM 693 N N . LYS A 1 89 ? -6.919 0.294 19.052 1.00 90.75 89 LYS A N 1
ATOM 694 C CA . LYS A 1 89 ? -7.205 -0.542 17.872 1.00 90.75 89 LYS A CA 1
ATOM 695 C C . LYS A 1 89 ? -7.226 0.278 16.587 1.00 90.75 89 LYS A C 1
ATOM 697 O O . LYS A 1 89 ? -6.623 -0.155 15.607 1.00 90.75 89 LYS A O 1
ATOM 702 N N . VAL A 1 90 ? -7.869 1.450 16.607 1.00 93.44 90 VAL A N 1
ATOM 703 C CA . VAL A 1 90 ? -7.900 2.364 15.456 1.00 93.44 90 VAL A CA 1
ATOM 704 C C . VAL A 1 90 ? -6.476 2.740 15.055 1.00 93.44 90 VAL A C 1
ATOM 706 O O . VAL A 1 90 ? -6.092 2.542 13.907 1.00 93.44 90 VAL A O 1
ATOM 709 N N . ARG A 1 91 ? -5.647 3.182 16.009 1.00 94.62 91 ARG A N 1
ATOM 710 C CA . ARG A 1 91 ? -4.255 3.571 15.736 1.00 94.62 91 ARG A CA 1
ATOM 711 C C . ARG A 1 91 ? -3.435 2.441 15.109 1.00 94.62 91 ARG A C 1
ATOM 713 O O . ARG A 1 91 ? -2.710 2.682 14.149 1.00 94.62 91 ARG A O 1
ATOM 720 N N . VAL A 1 92 ? -3.562 1.215 15.621 1.00 94.81 92 VAL A N 1
ATOM 721 C CA . VAL A 1 92 ? -2.842 0.050 15.080 1.00 94.81 92 VAL A CA 1
ATOM 722 C C . VAL A 1 92 ? -3.285 -0.265 13.650 1.00 94.81 92 VAL A C 1
ATOM 724 O O . VAL A 1 92 ? -2.440 -0.550 12.807 1.00 94.81 92 VAL A O 1
ATOM 727 N N . ARG A 1 93 ? -4.589 -0.198 13.354 1.00 94.06 93 ARG A N 1
ATOM 728 C CA . ARG A 1 93 ? -5.123 -0.450 12.003 1.00 94.06 93 ARG A CA 1
ATOM 729 C C . ARG A 1 93 ? -4.678 0.618 11.006 1.00 94.06 93 ARG A C 1
ATOM 731 O O . ARG A 1 93 ? -4.252 0.274 9.910 1.00 94.06 93 ARG A O 1
ATOM 738 N N . VAL A 1 94 ? -4.701 1.885 11.418 1.00 95.56 94 VAL A N 1
ATOM 739 C CA . VAL A 1 94 ? -4.217 3.028 10.626 1.00 95.56 94 VAL A CA 1
ATOM 740 C C . VAL A 1 94 ? -2.742 2.876 10.286 1.00 95.56 94 VAL A C 1
ATOM 742 O O . VAL A 1 94 ? -2.365 2.970 9.123 1.00 95.56 94 VAL A O 1
ATOM 745 N N . PHE A 1 95 ? -1.918 2.573 11.291 1.00 96.69 95 PHE A N 1
ATOM 746 C CA . PHE A 1 95 ? -0.495 2.347 11.078 1.00 96.69 95 PHE A CA 1
ATOM 747 C C . PHE A 1 95 ? -0.246 1.153 10.150 1.00 96.69 95 PHE A C 1
ATOM 749 O O . PHE A 1 95 ? 0.569 1.246 9.239 1.00 96.69 95 PHE A O 1
ATOM 756 N N . ALA A 1 96 ? -0.974 0.049 10.338 1.00 96.00 96 ALA A N 1
ATOM 757 C CA . ALA A 1 96 ? -0.855 -1.128 9.485 1.00 96.00 96 ALA A CA 1
ATOM 758 C C . ALA A 1 96 ? -1.224 -0.836 8.021 1.00 96.00 96 ALA A C 1
ATOM 760 O O . ALA A 1 96 ? -0.527 -1.310 7.126 1.00 96.00 96 ALA A O 1
ATOM 761 N N . ALA A 1 97 ? -2.271 -0.042 7.772 1.00 95.94 97 ALA A N 1
ATOM 762 C CA . ALA A 1 97 ? -2.662 0.378 6.427 1.00 95.94 97 ALA A CA 1
ATOM 763 C C . ALA A 1 97 ? -1.558 1.215 5.762 1.00 95.94 97 ALA A C 1
ATOM 765 O O . ALA A 1 97 ? -1.046 0.834 4.715 1.00 95.94 97 ALA A O 1
ATOM 766 N N . GLY A 1 98 ? -1.113 2.294 6.411 1.00 96.94 98 GLY A N 1
ATOM 767 C CA . GLY A 1 98 ? -0.075 3.169 5.862 1.00 96.94 98 GLY A CA 1
ATOM 768 C C . GLY A 1 98 ? 1.269 2.484 5.659 1.00 96.94 98 GLY A C 1
ATOM 769 O O . GLY A 1 98 ? 1.848 2.555 4.578 1.00 96.94 98 GLY A O 1
ATOM 770 N N . ALA A 1 99 ? 1.763 1.793 6.688 1.00 97.25 99 ALA A N 1
ATOM 771 C CA . ALA A 1 99 ? 3.061 1.131 6.632 1.00 97.25 99 ALA A CA 1
ATOM 772 C C . ALA A 1 99 ? 3.086 0.037 5.558 1.00 97.25 99 ALA A C 1
ATOM 774 O O . ALA A 1 99 ? 4.062 -0.073 4.821 1.00 97.25 99 ALA A O 1
ATOM 775 N N . SER A 1 100 ? 2.009 -0.743 5.425 1.00 96.75 100 SER A N 1
ATOM 776 C CA . SER A 1 100 ? 1.935 -1.752 4.366 1.00 96.75 100 SER A CA 1
ATOM 777 C C . SER A 1 100 ? 1.854 -1.130 2.972 1.00 96.75 100 SER A C 1
ATOM 779 O O . SER A 1 100 ? 2.500 -1.652 2.071 1.00 96.75 100 SER A O 1
ATOM 781 N N . THR A 1 101 ? 1.170 0.006 2.792 1.00 97.75 101 THR A N 1
ATOM 782 C CA . THR A 1 101 ? 1.180 0.759 1.525 1.00 97.75 101 THR A CA 1
ATOM 783 C C . THR A 1 101 ? 2.556 1.299 1.170 1.00 97.75 101 THR A C 1
ATOM 785 O O . THR A 1 101 ? 2.979 1.131 0.028 1.00 97.75 101 THR A O 1
ATOM 788 N N . LEU A 1 102 ? 3.297 1.862 2.131 1.00 96.62 102 LEU A N 1
ATOM 789 C CA . LEU A 1 102 ? 4.691 2.254 1.896 1.00 96.62 102 LEU A CA 1
ATOM 790 C C . LEU A 1 102 ? 5.527 1.056 1.447 1.00 96.62 102 LEU A C 1
ATOM 792 O O . LEU A 1 102 ? 6.179 1.114 0.410 1.00 96.62 102 LEU A O 1
ATOM 796 N N . LEU A 1 103 ? 5.484 -0.044 2.202 1.00 96.00 103 LEU A N 1
ATOM 797 C CA . LEU A 1 103 ? 6.271 -1.238 1.894 1.00 96.00 103 LEU A CA 1
ATOM 798 C C . LEU A 1 103 ? 5.890 -1.837 0.536 1.00 96.00 103 LEU A C 1
ATOM 800 O O . LEU A 1 103 ? 6.771 -2.165 -0.253 1.00 96.00 103 LEU A O 1
ATOM 804 N N . GLY A 1 104 ? 4.593 -1.924 0.236 1.00 95.50 104 GLY A N 1
ATOM 805 C CA . GLY A 1 104 ? 4.089 -2.375 -1.058 1.00 95.50 104 GLY A CA 1
ATOM 806 C C . GLY A 1 104 ? 4.599 -1.510 -2.208 1.00 95.50 104 GLY A C 1
ATOM 807 O O . GLY A 1 104 ? 5.065 -2.041 -3.212 1.00 95.50 104 GLY A O 1
ATOM 808 N N . GLY A 1 105 ? 4.591 -0.186 -2.038 1.00 95.00 105 GLY A N 1
ATOM 809 C CA . GLY A 1 105 ? 5.090 0.745 -3.048 1.00 95.00 105 GLY A CA 1
ATOM 810 C C . GLY A 1 105 ? 6.612 0.741 -3.217 1.00 95.00 105 GLY A C 1
ATOM 811 O O . GLY A 1 105 ? 7.117 1.104 -4.275 1.00 95.00 105 GLY A O 1
ATOM 812 N N . LEU A 1 106 ? 7.370 0.310 -2.208 1.00 93.31 106 LEU A N 1
ATOM 813 C CA . LEU A 1 106 ? 8.830 0.215 -2.292 1.00 93.31 106 LEU A CA 1
ATOM 814 C C . LEU A 1 106 ? 9.315 -1.070 -2.969 1.00 93.31 106 LEU A C 1
ATOM 816 O O . LEU A 1 106 ? 10.398 -1.066 -3.547 1.00 93.31 106 LEU A O 1
ATOM 820 N N . ILE A 1 107 ? 8.536 -2.156 -2.941 1.00 93.25 107 ILE A N 1
ATOM 821 C CA . ILE A 1 107 ? 8.960 -3.445 -3.509 1.00 93.25 107 ILE A CA 1
ATOM 822 C C . ILE A 1 107 ? 9.322 -3.327 -5.001 1.00 93.25 107 ILE A C 1
ATOM 824 O O . ILE A 1 107 ? 10.463 -3.651 -5.336 1.00 93.25 107 ILE A O 1
ATOM 828 N N . PRO A 1 108 ? 8.456 -2.810 -5.897 1.00 88.56 108 PRO A N 1
ATOM 829 C CA . PRO A 1 108 ? 8.809 -2.658 -7.313 1.00 88.56 108 PRO A CA 1
ATOM 830 C C . PRO A 1 108 ? 9.968 -1.677 -7.542 1.00 88.56 108 PRO A C 1
ATOM 832 O O . PRO A 1 108 ? 10.750 -1.849 -8.476 1.00 88.56 108 PRO A O 1
ATOM 835 N N . ALA A 1 109 ? 10.109 -0.685 -6.656 1.00 85.75 109 ALA A N 1
ATOM 836 C CA . ALA A 1 109 ? 11.154 0.334 -6.715 1.00 85.75 109 ALA A CA 1
ATOM 837 C C . ALA A 1 109 ? 12.558 -0.275 -6.619 1.00 85.75 109 ALA A C 1
ATOM 839 O O . ALA A 1 109 ? 13.490 0.206 -7.260 1.00 85.75 109 ALA A O 1
ATOM 840 N N . THR A 1 110 ? 12.705 -1.346 -5.829 1.00 85.75 110 THR A N 1
ATOM 841 C CA . THR A 1 110 ? 14.005 -1.989 -5.599 1.00 85.75 110 THR A CA 1
ATOM 842 C C . THR A 1 110 ? 14.663 -2.427 -6.903 1.00 85.75 110 THR A C 1
ATOM 844 O O . THR A 1 110 ? 15.816 -2.082 -7.135 1.00 85.75 110 THR A O 1
ATOM 847 N N . LEU A 1 111 ? 13.941 -3.119 -7.788 1.00 84.69 111 LEU A N 1
ATOM 848 C CA . LEU A 1 111 ? 14.487 -3.564 -9.073 1.00 84.69 111 LEU A CA 1
ATOM 849 C C . LEU A 1 111 ? 14.566 -2.431 -10.096 1.00 84.69 111 LEU A C 1
ATOM 851 O O . LEU A 1 111 ? 15.498 -2.398 -10.896 1.00 84.69 111 LEU A O 1
ATOM 855 N N . PHE A 1 112 ? 13.630 -1.482 -10.045 1.00 81.19 112 PHE A N 1
ATOM 856 C CA . PHE A 1 112 ? 13.614 -0.354 -10.971 1.00 81.19 112 PHE A CA 1
ATOM 857 C C . PHE A 1 112 ? 14.838 0.566 -10.814 1.00 81.19 112 PHE A C 1
ATOM 859 O O . PHE A 1 112 ? 15.410 1.010 -11.808 1.00 81.19 112 PHE A O 1
ATOM 866 N N . PHE A 1 113 ? 15.270 0.827 -9.578 1.00 81.06 113 PHE A N 1
ATOM 867 C CA . PHE A 1 113 ? 16.401 1.722 -9.309 1.00 81.06 113 PHE A CA 1
ATOM 868 C C . PHE A 1 113 ? 17.767 1.022 -9.258 1.00 81.06 113 PHE A C 1
ATOM 870 O O . PHE A 1 113 ? 18.785 1.708 -9.239 1.00 81.06 113 PHE A O 1
ATOM 877 N N . THR A 1 114 ? 17.817 -0.314 -9.225 1.00 85.31 114 THR A N 1
ATOM 878 C CA . THR A 1 114 ? 19.087 -1.065 -9.129 1.00 85.31 114 THR A CA 1
ATOM 879 C C . THR A 1 114 ? 19.566 -1.646 -10.454 1.00 85.31 114 THR A C 1
ATOM 881 O O . THR A 1 114 ? 20.768 -1.833 -10.630 1.00 85.31 114 THR A O 1
ATOM 884 N N . LEU A 1 115 ? 18.658 -1.942 -11.387 1.00 84.88 115 LEU A N 1
ATOM 885 C CA . LEU A 1 115 ? 19.005 -2.549 -12.670 1.00 84.88 115 LEU A CA 1
ATOM 886 C C . LEU A 1 115 ? 19.243 -1.494 -13.766 1.00 84.88 115 LEU A C 1
ATOM 888 O O . LEU A 1 115 ? 18.676 -0.401 -13.712 1.00 84.88 115 LEU A O 1
ATOM 892 N N . PRO A 1 116 ? 20.047 -1.815 -14.796 1.00 81.44 116 PRO A N 1
ATOM 893 C CA . PRO A 1 116 ? 20.192 -0.962 -15.969 1.00 81.44 116 PRO A CA 1
ATOM 894 C C . PRO A 1 116 ? 18.953 -1.026 -16.877 1.00 81.44 116 PRO A C 1
ATOM 896 O O . PRO A 1 116 ? 18.245 -2.037 -16.947 1.00 81.44 116 PRO A O 1
ATOM 899 N N . TYR A 1 117 ? 18.715 0.055 -17.618 1.00 73.75 117 TYR A N 1
ATOM 900 C CA . TYR A 1 117 ? 17.705 0.097 -18.675 1.00 73.75 117 TYR A CA 1
ATOM 901 C C . TYR A 1 117 ? 18.101 -0.829 -19.844 1.00 73.75 117 TYR A C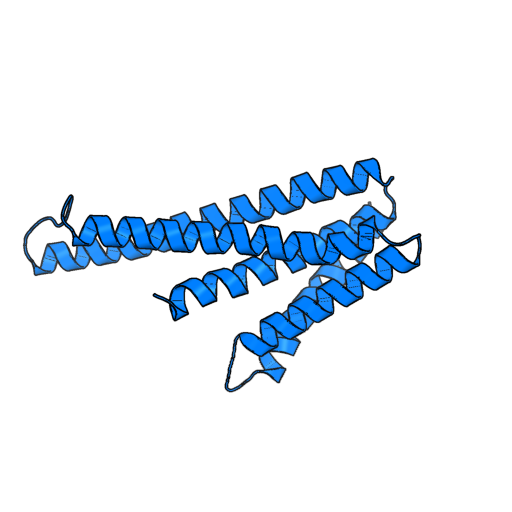 1
ATOM 903 O O . TYR A 1 117 ? 19.285 -0.870 -20.188 1.00 73.75 117 TYR A O 1
ATOM 911 N N . PRO A 1 118 ? 17.162 -1.568 -20.476 1.00 73.19 118 PRO A N 1
ATOM 912 C CA . PRO A 1 118 ? 15.704 -1.591 -20.257 1.00 73.19 118 PRO A CA 1
ATOM 913 C C . PRO A 1 118 ? 15.215 -2.643 -19.244 1.00 73.19 118 PRO A C 1
ATOM 915 O O . PRO A 1 118 ? 14.013 -2.762 -18.995 1.00 73.19 118 PRO A O 1
ATOM 918 N N . PHE A 1 119 ? 16.121 -3.435 -18.666 1.00 82.81 119 PHE A N 1
ATOM 919 C CA . PHE A 1 119 ? 15.761 -4.551 -17.787 1.00 82.81 119 PHE A CA 1
ATOM 920 C C . PHE A 1 119 ? 15.060 -4.096 -16.504 1.00 82.81 119 PHE A C 1
ATOM 922 O O . PHE A 1 119 ? 14.202 -4.814 -15.992 1.00 82.81 119 PHE A O 1
ATOM 929 N N . ASN A 1 120 ? 15.375 -2.898 -16.014 1.00 85.06 120 ASN A N 1
ATOM 930 C CA . ASN A 1 120 ? 14.781 -2.321 -14.811 1.00 85.06 120 ASN A CA 1
ATOM 931 C C . ASN A 1 120 ? 13.251 -2.185 -14.864 1.00 85.06 120 ASN A C 1
ATOM 933 O O . ASN A 1 120 ? 12.562 -2.568 -13.917 1.00 85.06 120 ASN A O 1
ATOM 937 N N . ALA A 1 121 ? 12.716 -1.698 -15.981 1.00 81.19 121 ALA A N 1
ATOM 938 C CA . ALA A 1 121 ? 11.294 -1.477 -16.189 1.00 81.19 121 ALA A CA 1
ATOM 939 C C . ALA A 1 121 ? 10.521 -2.798 -16.195 1.00 81.19 121 ALA A C 1
ATOM 941 O O . ALA A 1 121 ? 9.565 -2.979 -15.439 1.00 81.19 121 ALA A O 1
ATOM 942 N N . ILE A 1 122 ? 10.981 -3.750 -17.009 1.00 87.00 122 ILE A N 1
ATOM 943 C CA . ILE A 1 122 ? 10.352 -5.067 -17.143 1.00 87.00 122 ILE A CA 1
ATOM 944 C C . ILE A 1 122 ? 10.422 -5.815 -15.808 1.00 87.00 122 ILE A C 1
ATOM 946 O O . ILE A 1 122 ? 9.409 -6.334 -15.341 1.00 87.00 122 ILE A O 1
ATOM 950 N N . ALA A 1 123 ? 11.588 -5.825 -15.157 1.00 89.75 123 ALA A N 1
ATOM 951 C CA . ALA A 1 123 ? 11.770 -6.485 -13.869 1.00 89.75 123 ALA A CA 1
ATOM 952 C C . ALA A 1 123 ? 10.878 -5.877 -12.775 1.00 89.75 123 ALA A C 1
ATOM 954 O O . ALA A 1 123 ? 10.263 -6.619 -12.008 1.00 89.75 123 ALA A O 1
ATOM 955 N N . GLY A 1 124 ? 10.749 -4.547 -12.729 1.00 90.94 124 GLY A N 1
ATOM 956 C CA . GLY A 1 124 ? 9.870 -3.863 -11.781 1.00 90.94 124 GLY A CA 1
ATOM 957 C C . GLY A 1 124 ? 8.387 -4.180 -12.002 1.00 90.94 124 GLY A C 1
ATOM 958 O O . GLY A 1 124 ? 7.678 -4.473 -11.037 1.00 90.94 124 GLY A O 1
ATOM 959 N N . ILE A 1 125 ? 7.921 -4.219 -13.257 1.00 91.38 125 ILE A N 1
ATOM 960 C CA . ILE A 1 125 ? 6.539 -4.605 -13.599 1.00 91.38 125 ILE A CA 1
ATOM 961 C C . ILE A 1 125 ? 6.273 -6.065 -13.220 1.00 91.38 125 ILE A C 1
ATOM 963 O O . ILE A 1 125 ? 5.270 -6.365 -12.569 1.00 91.38 125 ILE A O 1
ATOM 967 N N . VAL A 1 126 ? 7.178 -6.980 -13.581 1.00 93.12 126 VAL A N 1
ATOM 968 C CA . VAL A 1 126 ? 7.057 -8.406 -13.241 1.00 93.12 126 VAL A CA 1
ATOM 969 C C . VAL A 1 126 ? 7.025 -8.597 -11.727 1.00 93.12 126 VAL A C 1
ATOM 971 O O . VAL A 1 126 ? 6.191 -9.355 -11.224 1.00 93.12 126 VAL A O 1
ATOM 974 N N . LEU A 1 127 ? 7.873 -7.884 -10.982 1.00 94.50 127 LEU A N 1
ATOM 975 C CA . LEU A 1 127 ? 7.885 -7.938 -9.523 1.00 94.50 127 LEU A CA 1
ATOM 976 C C . LEU A 1 127 ? 6.593 -7.377 -8.920 1.00 94.50 127 LEU A C 1
ATOM 978 O O . LEU A 1 127 ? 6.041 -7.988 -8.004 1.00 94.50 127 LEU A O 1
ATOM 982 N N . ALA A 1 128 ? 6.064 -6.270 -9.444 1.00 94.81 128 ALA A N 1
ATOM 983 C CA . ALA A 1 128 ? 4.789 -5.714 -9.001 1.00 94.81 128 ALA A CA 1
ATOM 984 C C . ALA A 1 128 ? 3.633 -6.708 -9.215 1.00 94.81 128 ALA A C 1
ATOM 986 O O . ALA A 1 128 ? 2.913 -7.040 -8.272 1.00 94.81 128 ALA A O 1
ATOM 987 N N . LEU A 1 129 ? 3.496 -7.260 -10.425 1.00 94.88 129 LEU A N 1
ATOM 988 C CA . LEU A 1 129 ? 2.446 -8.235 -10.745 1.00 94.88 129 LEU A CA 1
ATOM 989 C C . LEU A 1 129 ? 2.582 -9.526 -9.926 1.00 94.88 129 LEU A C 1
ATOM 991 O O . LEU A 1 129 ? 1.576 -10.055 -9.447 1.00 94.88 129 LEU A O 1
ATOM 995 N N . SER A 1 130 ? 3.813 -9.996 -9.706 1.00 94.81 130 SER A N 1
ATOM 996 C CA . SER A 1 130 ? 4.098 -11.153 -8.847 1.00 94.81 130 SER A CA 1
ATOM 997 C C . SER A 1 130 ? 3.728 -10.876 -7.390 1.00 94.81 130 SER A C 1
ATOM 999 O O . SER A 1 130 ? 3.127 -11.723 -6.729 1.00 94.81 130 SER A O 1
ATOM 1001 N N . THR A 1 131 ? 4.011 -9.669 -6.894 1.00 94.88 131 THR A N 1
ATOM 1002 C CA . THR A 1 131 ? 3.648 -9.249 -5.534 1.00 94.88 131 THR A CA 1
ATOM 1003 C C . THR A 1 131 ? 2.129 -9.173 -5.367 1.00 94.88 131 THR A C 1
ATOM 1005 O O . THR A 1 131 ? 1.600 -9.641 -4.356 1.00 94.88 131 THR A O 1
ATOM 1008 N N . LEU A 1 132 ? 1.398 -8.664 -6.365 1.00 94.81 132 LEU A N 1
ATOM 1009 C CA . LEU A 1 132 ? -0.071 -8.661 -6.367 1.00 94.81 132 LEU A CA 1
ATOM 1010 C C . LEU A 1 132 ? -0.646 -10.078 -6.401 1.00 94.81 132 LEU A C 1
ATOM 1012 O O . LEU A 1 132 ? -1.552 -10.388 -5.625 1.00 94.81 132 LEU A O 1
ATOM 1016 N N . ALA A 1 133 ? -0.091 -10.956 -7.241 1.00 94.00 133 ALA A N 1
ATOM 1017 C CA . ALA A 1 133 ? -0.501 -12.356 -7.312 1.00 94.00 133 ALA A CA 1
ATOM 1018 C C . ALA A 1 133 ? -0.305 -13.059 -5.960 1.00 94.00 133 ALA A C 1
ATOM 1020 O O . ALA A 1 133 ? -1.215 -13.723 -5.459 1.00 94.00 133 ALA A O 1
ATOM 1021 N N . PHE A 1 134 ? 0.859 -12.862 -5.334 1.00 93.69 134 PHE A N 1
ATOM 1022 C CA . PHE A 1 134 ? 1.182 -13.422 -4.025 1.00 93.69 134 PHE A CA 1
ATOM 1023 C C . PHE A 1 134 ? 0.259 -12.883 -2.925 1.00 93.69 134 PHE A C 1
ATOM 1025 O O . PHE A 1 134 ? -0.287 -13.652 -2.128 1.00 93.69 134 PHE A O 1
ATOM 1032 N N . THR A 1 135 ? 0.008 -11.574 -2.921 1.00 91.88 135 THR A N 1
ATOM 1033 C CA . THR A 1 135 ? -0.886 -10.934 -1.948 1.00 91.88 135 THR A CA 1
ATOM 1034 C C . THR A 1 135 ? -2.322 -11.445 -2.101 1.00 91.88 135 THR A C 1
ATOM 1036 O O . THR A 1 135 ? -2.959 -11.843 -1.118 1.00 91.88 135 THR A O 1
ATOM 1039 N N . GLY A 1 136 ? -2.818 -11.566 -3.336 1.00 90.19 136 GLY A N 1
ATOM 1040 C CA . GLY A 1 136 ? -4.124 -12.159 -3.622 1.00 90.19 136 GLY A CA 1
ATOM 1041 C C . GLY A 1 136 ? -4.212 -13.644 -3.238 1.00 90.19 136 GLY A C 1
ATOM 1042 O O . GLY A 1 136 ? -5.232 -14.084 -2.699 1.00 90.19 136 GLY A O 1
ATOM 1043 N N . PHE A 1 137 ? -3.131 -14.411 -3.412 1.00 89.94 137 PHE A N 1
ATOM 1044 C CA . PHE A 1 137 ? -3.061 -15.818 -3.006 1.00 89.94 137 PHE A CA 1
ATOM 1045 C C . PHE A 1 137 ? -3.169 -15.997 -1.483 1.00 89.94 137 PHE A C 1
ATOM 1047 O O . PHE A 1 137 ? -3.859 -16.903 -1.009 1.00 89.94 137 PHE A O 1
ATOM 1054 N N . ILE A 1 138 ? -2.534 -15.122 -0.697 1.00 89.56 138 ILE A N 1
ATOM 1055 C CA . ILE A 1 138 ? -2.599 -15.166 0.774 1.00 89.56 138 ILE A CA 1
ATOM 1056 C C . ILE A 1 138 ? -3.981 -14.746 1.292 1.00 89.56 138 ILE A C 1
ATOM 1058 O O . ILE A 1 138 ? -4.448 -15.270 2.307 1.00 89.56 138 ILE A O 1
ATOM 1062 N N . THR A 1 139 ? -4.659 -13.844 0.582 1.00 87.00 139 THR A N 1
ATOM 1063 C CA . THR A 1 139 ? -5.907 -13.207 1.029 1.00 87.00 139 THR A CA 1
ATOM 1064 C C . THR A 1 139 ? -7.046 -14.194 1.307 1.00 87.00 139 THR A C 1
ATOM 1066 O O . THR A 1 139 ? -7.788 -14.025 2.274 1.00 87.00 139 THR A O 1
ATOM 1069 N N . SER A 1 140 ? -7.214 -15.243 0.495 1.00 80.38 140 SER A N 1
ATOM 1070 C CA . SER A 1 140 ? -8.391 -16.124 0.580 1.00 80.38 140 SER A CA 1
ATOM 1071 C C . SER A 1 140 ? -8.014 -17.594 0.637 1.00 80.38 140 SER A C 1
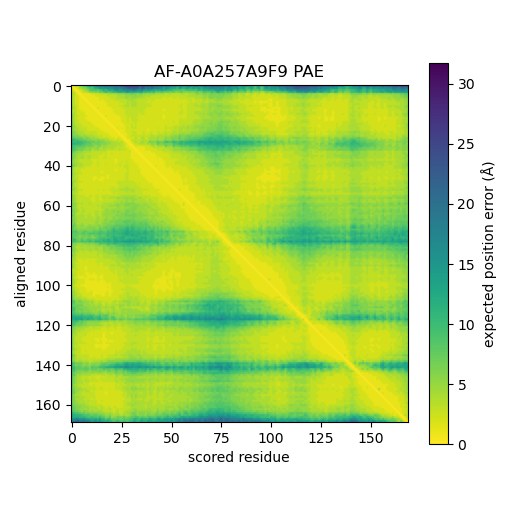ATOM 1073 O O . SER A 1 140 ? -7.578 -18.139 -0.360 1.00 80.38 140 SER A O 1
ATOM 1075 N N . ARG A 1 141 ? -8.271 -18.306 1.745 1.00 76.88 141 ARG A N 1
ATOM 1076 C CA . ARG A 1 141 ? -7.944 -19.749 1.838 1.00 76.88 141 ARG A CA 1
ATOM 1077 C C . ARG A 1 141 ? -8.735 -20.650 0.883 1.00 76.88 141 ARG A C 1
ATOM 1079 O O . ARG A 1 141 ? -8.185 -21.642 0.427 1.00 76.88 141 ARG A O 1
ATOM 1086 N N . LYS A 1 142 ? -9.995 -20.318 0.578 1.00 79.75 142 LYS A N 1
ATOM 1087 C CA . LYS A 1 142 ? -10.876 -21.163 -0.256 1.00 79.75 142 LYS A CA 1
ATOM 1088 C C . LYS A 1 142 ? -10.807 -20.837 -1.749 1.00 79.75 142 LYS A C 1
ATOM 1090 O O . LYS A 1 142 ? -11.058 -21.709 -2.568 1.00 79.75 142 LYS A O 1
ATOM 1095 N N . LYS A 1 143 ? -10.505 -19.586 -2.114 1.00 87.31 143 LYS A N 1
ATOM 1096 C CA . LYS A 1 143 ? -10.521 -19.105 -3.508 1.00 87.31 143 LYS A CA 1
ATOM 1097 C C . LYS A 1 143 ? -9.194 -18.437 -3.893 1.00 87.31 143 LYS A C 1
ATOM 1099 O O . LYS A 1 143 ? -9.208 -17.447 -4.613 1.00 87.31 143 LYS A O 1
ATOM 1104 N N . ARG A 1 144 ? -8.065 -18.990 -3.421 1.00 86.44 144 ARG A N 1
ATOM 1105 C CA . ARG A 1 144 ? -6.702 -18.441 -3.591 1.00 86.44 144 ARG A CA 1
ATOM 1106 C C . ARG A 1 144 ? -6.408 -18.003 -5.019 1.00 86.44 144 ARG A C 1
ATOM 1108 O O . ARG A 1 144 ? -6.055 -16.855 -5.244 1.00 86.44 144 ARG A O 1
ATOM 1115 N N . VAL A 1 145 ? -6.616 -18.909 -5.974 1.00 87.38 145 VAL A N 1
ATOM 1116 C CA . VAL A 1 145 ? -6.319 -18.672 -7.393 1.00 87.38 145 VAL A CA 1
ATOM 1117 C C . VAL A 1 145 ? -7.212 -17.570 -7.959 1.00 87.38 145 VAL A C 1
ATOM 1119 O O . VAL A 1 145 ? -6.711 -16.620 -8.546 1.00 87.38 145 VAL A O 1
ATOM 1122 N N . LYS A 1 146 ? -8.527 -17.628 -7.708 1.00 90.44 146 LYS A N 1
ATOM 1123 C CA . LYS A 1 146 ? -9.462 -16.592 -8.170 1.00 90.44 146 LYS A CA 1
ATOM 1124 C C . LYS A 1 146 ? -9.112 -15.216 -7.595 1.00 90.44 146 LYS A C 1
ATOM 1126 O O . LYS A 1 146 ? -9.180 -14.224 -8.309 1.00 90.44 146 LYS A O 1
ATOM 1131 N N . THR A 1 147 ? -8.747 -15.148 -6.315 1.00 89.81 147 THR A N 1
ATOM 1132 C CA . THR A 1 147 ? -8.356 -13.889 -5.674 1.00 89.81 147 THR A CA 1
ATOM 1133 C C . THR A 1 147 ? -7.017 -13.380 -6.207 1.00 89.81 147 THR A C 1
ATOM 1135 O O . THR A 1 147 ? -6.926 -12.200 -6.511 1.00 89.81 147 THR A O 1
ATOM 1138 N N . ALA A 1 148 ? -6.020 -14.242 -6.420 1.00 90.38 148 ALA A N 1
ATOM 1139 C CA . ALA A 1 148 ? -4.771 -13.859 -7.082 1.00 90.38 148 ALA A CA 1
ATOM 1140 C C . ALA A 1 148 ? -5.025 -13.255 -8.473 1.00 90.38 148 ALA A C 1
ATOM 1142 O O . ALA A 1 148 ? -4.570 -12.149 -8.745 1.00 90.38 148 ALA A O 1
ATOM 1143 N N . PHE A 1 149 ? -5.848 -13.908 -9.302 1.00 92.50 149 PHE A N 1
ATOM 1144 C CA . PHE A 1 149 ? -6.225 -13.385 -10.619 1.00 92.50 149 PHE A CA 1
ATOM 1145 C C . PHE A 1 149 ? -6.934 -12.031 -10.556 1.00 92.50 149 PHE A C 1
ATOM 1147 O O . PHE A 1 149 ? -6.680 -11.184 -11.404 1.00 92.50 149 PHE A O 1
ATOM 1154 N N . LEU A 1 150 ? -7.797 -11.798 -9.564 1.00 92.75 150 LEU A N 1
ATOM 1155 C CA . LEU A 1 150 ? -8.457 -10.500 -9.394 1.00 92.75 150 LEU A CA 1
ATOM 1156 C C . LEU A 1 150 ? -7.453 -9.383 -9.083 1.00 92.75 150 LEU A C 1
ATOM 1158 O O . LEU A 1 150 ? -7.546 -8.306 -9.662 1.00 92.75 150 LEU A O 1
ATOM 1162 N N . TYR A 1 151 ? -6.484 -9.640 -8.202 1.00 93.25 151 TYR A N 1
ATOM 1163 C CA . TYR A 1 151 ? -5.474 -8.648 -7.821 1.00 93.25 151 TYR A CA 1
ATOM 1164 C C . TYR A 1 151 ? -4.512 -8.368 -8.977 1.00 93.25 151 TYR A C 1
ATOM 1166 O O . TYR A 1 151 ? -4.266 -7.212 -9.314 1.00 93.25 151 TYR A O 1
ATOM 1174 N N . THR A 1 152 ? -4.014 -9.417 -9.630 1.00 93.50 152 THR A N 1
ATOM 1175 C CA . THR A 1 152 ? -3.148 -9.275 -10.805 1.00 93.50 152 THR A CA 1
ATOM 1176 C C . THR A 1 152 ? -3.892 -8.631 -11.974 1.00 93.50 152 THR A C 1
ATOM 1178 O O . THR A 1 152 ? -3.333 -7.760 -12.629 1.00 93.50 152 THR A O 1
ATOM 1181 N N . GLY A 1 153 ? -5.158 -8.989 -12.205 1.00 92.81 153 GLY A N 1
ATOM 1182 C CA . GLY A 1 153 ? -6.004 -8.381 -13.233 1.00 92.81 153 GLY A CA 1
ATOM 1183 C C . GLY A 1 153 ? -6.264 -6.895 -12.977 1.00 92.81 153 GLY A C 1
ATOM 1184 O O . GLY A 1 153 ? -6.176 -6.096 -13.904 1.00 92.81 153 GLY A O 1
ATOM 1185 N N . GLY A 1 154 ? -6.487 -6.504 -11.718 1.00 93.00 154 GLY A N 1
ATOM 1186 C CA . GLY A 1 154 ? -6.531 -5.094 -11.321 1.00 93.00 154 GLY A CA 1
ATOM 1187 C C . GLY A 1 154 ? -5.215 -4.368 -11.614 1.00 93.00 154 GLY A C 1
ATOM 1188 O O . GLY A 1 154 ? -5.230 -3.279 -12.179 1.00 93.00 154 GLY A O 1
ATOM 1189 N N . GLY A 1 155 ? -4.075 -5.002 -11.320 1.00 93.75 155 GLY A N 1
ATOM 1190 C CA . GLY A 1 155 ? -2.751 -4.472 -11.665 1.00 93.75 155 GLY A CA 1
ATOM 1191 C C . GLY A 1 155 ? -2.526 -4.311 -13.167 1.00 93.75 155 GLY A C 1
ATOM 1192 O O . GLY A 1 155 ? -2.020 -3.281 -13.597 1.00 93.75 155 GLY A O 1
ATOM 1193 N N . MET A 1 156 ? -2.951 -5.281 -13.977 1.00 93.62 156 MET A N 1
ATOM 1194 C CA . MET A 1 156 ? -2.897 -5.185 -15.440 1.00 93.62 156 MET A CA 1
ATOM 1195 C C . MET A 1 156 ? -3.785 -4.057 -15.973 1.00 93.62 156 MET A C 1
ATOM 1197 O O . MET A 1 156 ? -3.386 -3.354 -16.896 1.00 93.62 156 MET A O 1
ATOM 1201 N N . LEU A 1 157 ? -4.967 -3.855 -15.385 1.00 94.06 157 LEU A N 1
ATOM 1202 C CA . LEU A 1 157 ? -5.860 -2.762 -15.759 1.00 94.06 157 LEU A CA 1
ATOM 1203 C C . LEU A 1 157 ? -5.234 -1.403 -15.439 1.00 94.06 157 LEU A C 1
ATOM 1205 O O . LEU A 1 157 ? -5.236 -0.528 -16.300 1.00 94.06 157 LEU A O 1
ATOM 1209 N N . VAL A 1 158 ? -4.655 -1.237 -14.244 1.00 92.25 158 VAL A N 1
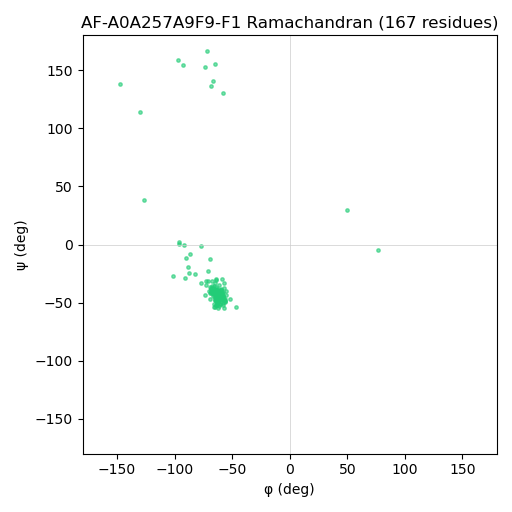ATOM 1210 C CA . VAL A 1 158 ? -3.900 -0.021 -13.899 1.00 92.25 158 VAL A CA 1
ATOM 1211 C C . VAL A 1 158 ? -2.748 0.169 -14.879 1.00 92.25 158 VAL A C 1
ATOM 1213 O O . VAL A 1 158 ? -2.614 1.256 -15.429 1.00 92.25 158 VAL A O 1
ATOM 1216 N N . ALA A 1 159 ? -1.984 -0.888 -15.180 1.00 90.75 159 ALA A N 1
ATOM 1217 C CA . ALA A 1 159 ? -0.880 -0.800 -16.129 1.00 90.75 159 ALA A CA 1
ATOM 1218 C C . ALA A 1 159 ? -1.335 -0.274 -17.494 1.00 90.75 159 ALA A C 1
ATOM 1220 O O . ALA A 1 159 ? -0.751 0.656 -18.042 1.00 90.75 159 ALA A O 1
ATOM 1221 N N . LEU A 1 160 ? -2.402 -0.865 -18.028 1.00 91.19 160 LEU A N 1
ATOM 1222 C CA . LEU A 1 160 ? -2.938 -0.518 -19.333 1.00 91.19 160 LEU A CA 1
ATOM 1223 C C . LEU A 1 160 ? -3.466 0.918 -19.357 1.00 91.19 160 LEU A C 1
ATOM 1225 O O . LEU A 1 160 ? -3.127 1.666 -20.268 1.00 91.19 160 LEU A O 1
ATOM 1229 N N . LEU A 1 161 ? -4.243 1.327 -18.349 1.00 91.19 161 LEU A N 1
ATOM 1230 C CA . LEU A 1 161 ? -4.761 2.694 -18.271 1.00 91.19 161 LEU A CA 1
ATOM 1231 C C . LEU A 1 161 ? -3.634 3.718 -18.163 1.00 91.19 161 LEU A C 1
ATOM 1233 O O . LEU A 1 161 ? -3.641 4.712 -18.882 1.00 91.19 161 LEU A O 1
ATOM 1237 N N . THR A 1 162 ? -2.655 3.477 -17.293 1.00 89.00 162 THR A N 1
ATOM 1238 C CA . THR A 1 162 ? -1.550 4.415 -17.099 1.00 89.00 162 THR A CA 1
ATOM 1239 C C . THR A 1 162 ? -0.643 4.485 -18.322 1.00 89.00 162 THR A C 1
ATOM 1241 O O . THR A 1 162 ? -0.215 5.576 -18.684 1.00 89.00 162 THR A O 1
ATOM 1244 N N . TYR A 1 163 ? -0.405 3.362 -19.005 1.00 85.69 163 TYR A N 1
ATOM 1245 C CA . TYR A 1 163 ? 0.330 3.350 -20.268 1.00 85.69 163 TYR A CA 1
ATOM 1246 C C . TYR A 1 163 ? -0.401 4.142 -21.357 1.00 85.69 163 TYR A C 1
ATOM 1248 O O . TYR A 1 163 ? 0.208 4.998 -21.987 1.00 85.69 163 TYR A O 1
ATOM 1256 N N . VAL A 1 164 ? -1.708 3.915 -21.546 1.00 87.75 164 VAL A N 1
ATOM 1257 C CA . VAL A 1 164 ? -2.507 4.642 -22.548 1.00 87.75 164 VAL A CA 1
ATOM 1258 C C . VAL A 1 164 ? -2.518 6.141 -22.258 1.00 87.75 164 VAL A C 1
ATOM 1260 O O . VAL A 1 164 ? -2.269 6.934 -23.159 1.00 87.75 164 VAL A O 1
ATOM 1263 N N . ILE A 1 165 ? -2.757 6.539 -21.005 1.00 85.88 165 ILE A N 1
ATOM 1264 C CA . ILE A 1 165 ? -2.752 7.954 -20.608 1.00 85.88 165 ILE A CA 1
ATOM 1265 C C . ILE A 1 165 ? -1.359 8.565 -20.804 1.00 85.88 165 ILE A C 1
ATOM 1267 O O . ILE A 1 165 ? -1.249 9.679 -21.307 1.00 85.88 165 ILE A O 1
ATOM 1271 N N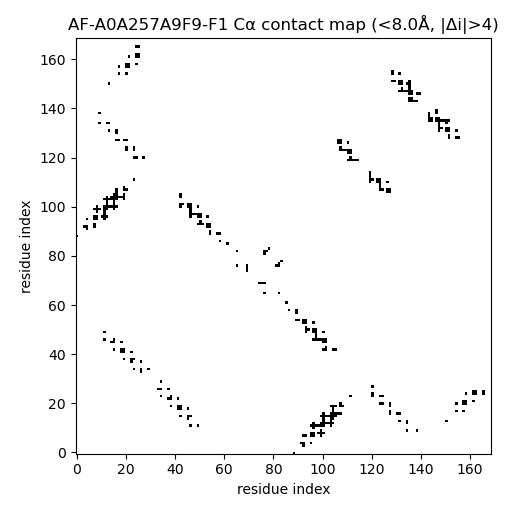 . GLY A 1 166 ? -0.300 7.831 -20.460 1.00 78.06 166 GLY A N 1
ATOM 1272 C CA . GLY A 1 166 ? 1.082 8.281 -20.619 1.00 78.06 166 GLY A CA 1
ATOM 1273 C C . GLY A 1 166 ? 1.565 8.391 -22.068 1.00 78.06 166 GLY A C 1
ATOM 1274 O O . GLY A 1 166 ? 2.618 8.966 -22.284 1.00 78.06 166 GLY A O 1
ATOM 1275 N N . GLN A 1 167 ? 0.840 7.848 -23.053 1.00 73.81 167 GLN A N 1
ATOM 1276 C CA . GLN A 1 167 ? 1.124 8.063 -24.482 1.00 73.81 167 GLN A CA 1
ATOM 1277 C C . GLN A 1 167 ? 0.426 9.313 -25.044 1.00 73.81 167 GLN A C 1
ATOM 1279 O O . GLN A 1 167 ? 0.785 9.785 -26.118 1.00 73.81 167 GLN A O 1
ATOM 1284 N N . VAL A 1 168 ? -0.610 9.810 -24.361 1.00 76.38 168 VAL A N 1
ATOM 1285 C CA . VAL A 1 168 ? -1.385 10.992 -24.780 1.00 76.38 168 VAL A CA 1
ATOM 1286 C C . VAL A 1 168 ? -0.763 12.292 -24.253 1.00 76.38 168 VAL A C 1
ATOM 1288 O O . VAL A 1 168 ? -0.994 13.352 -24.834 1.00 76.38 168 VAL A O 1
ATOM 1291 N N . LEU A 1 169 ? -0.000 12.207 -23.160 1.00 63.66 169 LEU A N 1
ATOM 1292 C CA . LEU A 1 169 ? 0.724 13.307 -22.515 1.00 63.66 169 LEU A CA 1
ATOM 1293 C C . LEU A 1 169 ? 2.196 13.315 -22.933 1.00 63.66 169 LEU A C 1
ATOM 1295 O O . LEU A 1 169 ? 2.729 14.433 -23.101 1.00 63.66 169 LEU A O 1
#

Sequence (169 aa):
MRHEVLRYIILGMSDGVLFALGILLVTLSFSVQEAVKAWIGGVVTAALTNSYGAYFAERSFEEARLYVLERHLLRSLKGTIISKKTAFKVRVRVFAAGASTLLGGLIPATLFFTLPYPFNAIAGIVLALSTLAFTGFITSRKKRVKTAFLYTGGGMLVALLTYVIGQVL

Mean predicted aligned error: 4.74 Å

pLDDT: mean 89.95, std 6.49, range [58.72, 97.75]

Foldseek 3Di:
DVVLLLVLLLVLLLQLLLQLLLLLLLCPPPDPVVSVVSLVVRLLVSLLVQLVVLLVVLVVVVVVVQVVVCVVVVHHCPPPPSVVVSVVVSNSSSCSNSVSSSVSNCQLVVQLNPDDPPRSSVSSLVRSLVSQLVSQLVPDPPCNNVSSCVSSVSSVVSNVVSNVVSVVD